Protein AF-A0A0D2ULR4-F1 (afdb_monomer)

Secondary structure (DSSP, 8-state):
-------GGGG-----------------S-S------S-EEEEEEEEEEEEEETTEEEEEESSEEEEEEE--TT--HHHHHHHHHHHHH---B--TTT--SS-B-TTTTT-EEE----TTS-EEEEEEEEEEEEEEEETTS---

Nearest PDB structures (foldseek):
  3ko7-assembly3_F  TM=9.066E-01  e=1.237E-09  Plasmodium falciparum 3D7
  4nbj-assembly4_G  TM=8.993E-01  e=1.426E-08  Plasmodium falciparum 3D7
  2okv-assembly1_A  TM=8.746E-01  e=6.442E-09  Homo sapiens
  3knp-assembly3_E  TM=8.882E-01  e=3.157E-08  Plasmodium falciparum 3D7
  1j7g-assembly1_A-2  TM=9.100E-01  e=2.682E-07  Haemophilus influenzae Rd KW20

Radius of gyration: 17.15 Å; Cα contacts (8 Å, |Δi|>4): 223; chains: 1; bounding box: 30×42×52 Å

Mean predicted aligned error: 11.29 Å

Solvent-accessible surface area (backbone atoms only — not comparable to full-atom values): 9102 Å² total; per-residue (Å²): 137,83,81,79,80,75,57,86,66,77,76,59,88,65,86,78,92,71,96,69,87,80,83,71,81,92,71,83,93,79,71,76,87,73,74,82,81,38,31,30,36,44,39,32,35,22,51,27,37,36,36,28,45,94,92,37,79,79,47,75,36,53,43,28,38,42,47,50,74,48,82,38,97,82,56,50,72,67,39,53,52,51,50,52,54,48,61,54,64,40,38,79,33,59,29,87,92,75,68,42,66,59,61,27,23,41,66,81,67,74,39,36,73,50,72,81,82,65,82,96,55,75,70,50,77,49,74,41,72,49,85,82,46,78,48,81,48,49,55,77,58,73,82,129

pLDDT: mean 74.5, std 25.32, range [19.52, 96.62]

Sequence (144 aa):
MHSVSISPYFASIICTKNKQKFLLPSLNKHHRNLQIRAMRAVVQRVASASVEVDGRIVSEIGPGLLVLVGIHDSDTESDADYICRKVLNMRLFTNENTGKGWDQNVMQRNYGVLLDGVFGAMMKVSLVNDGPVTMQLDSSQPSK

Structure (mmCIF, N/CA/C/O backbone):
data_AF-A0A0D2ULR4-F1
#
_entry.id   AF-A0A0D2ULR4-F1
#
loop_
_atom_site.group_PDB
_atom_site.id
_atom_site.type_symbol
_atom_site.label_atom_id
_atom_site.label_alt_id
_atom_site.label_comp_id
_atom_site.label_asym_id
_atom_site.label_entity_id
_atom_site.label_seq_id
_atom_site.pdbx_PDB_ins_code
_atom_site.Cartn_x
_atom_site.Cartn_y
_atom_site.Cartn_z
_atom_site.occupancy
_atom_site.B_iso_or_equiv
_atom_site.auth_seq_id
_atom_site.auth_comp_id
_atom_site.auth_asym_id
_atom_site.auth_atom_id
_atom_site.pdbx_PDB_model_num
ATOM 1 N N . MET A 1 1 ? 9.453 -11.510 18.240 1.00 28.95 1 MET A N 1
ATOM 2 C CA . MET A 1 1 ? 10.106 -11.567 16.917 1.00 28.95 1 MET A CA 1
ATOM 3 C C . MET A 1 1 ? 9.011 -11.801 15.890 1.00 28.95 1 MET A C 1
ATOM 5 O O . MET A 1 1 ? 8.598 -12.936 15.727 1.00 28.95 1 MET A O 1
ATOM 9 N N . HIS A 1 2 ? 8.455 -10.744 15.296 1.00 25.25 2 HIS A N 1
ATOM 10 C CA . HIS A 1 2 ? 7.461 -10.889 14.229 1.00 25.25 2 HIS A CA 1
ATOM 11 C C . HIS A 1 2 ? 8.188 -10.661 12.910 1.00 25.25 2 HIS A C 1
ATOM 13 O O . HIS A 1 2 ? 8.558 -9.536 12.584 1.00 25.25 2 HIS A O 1
ATOM 19 N N . SER A 1 3 ? 8.489 -11.758 12.219 1.00 19.52 3 SER A N 1
ATOM 20 C CA . SER A 1 3 ? 9.033 -11.743 10.869 1.00 19.52 3 SER A CA 1
ATOM 21 C C . SER A 1 3 ? 7.966 -11.181 9.935 1.00 19.52 3 SER A C 1
ATOM 23 O O . SER A 1 3 ? 7.000 -11.870 9.611 1.00 19.52 3 SER A O 1
ATOM 25 N N . VAL A 1 4 ? 8.128 -9.930 9.510 1.00 25.00 4 VAL A N 1
ATOM 26 C CA . VAL A 1 4 ? 7.461 -9.440 8.305 1.00 25.00 4 VAL A CA 1
ATOM 27 C C . VAL A 1 4 ? 8.070 -10.243 7.159 1.00 25.00 4 VAL A C 1
ATOM 29 O O . VAL A 1 4 ? 9.234 -10.051 6.814 1.00 25.00 4 VAL A O 1
ATOM 32 N N . SER A 1 5 ? 7.326 -11.219 6.640 1.00 22.20 5 SER A N 1
ATOM 33 C CA . SER A 1 5 ? 7.709 -11.932 5.424 1.00 22.20 5 SER A CA 1
ATOM 34 C C . SER A 1 5 ? 7.541 -10.956 4.264 1.00 22.20 5 SER A C 1
ATOM 36 O O . SER A 1 5 ? 6.457 -10.802 3.707 1.00 22.20 5 SER A O 1
ATOM 38 N N . ILE A 1 6 ? 8.608 -10.216 3.966 1.00 27.16 6 ILE A N 1
ATOM 39 C CA . ILE A 1 6 ? 8.719 -9.451 2.730 1.00 27.16 6 ILE A CA 1
ATOM 40 C C . ILE A 1 6 ? 8.924 -10.500 1.641 1.00 27.16 6 ILE A C 1
ATOM 42 O O . ILE A 1 6 ? 9.979 -11.127 1.547 1.00 27.16 6 ILE A O 1
ATOM 46 N N . SER A 1 7 ? 7.856 -10.762 0.894 1.00 28.59 7 SER A N 1
ATOM 47 C CA . SER A 1 7 ? 7.862 -11.671 -0.246 1.00 28.59 7 SER A CA 1
ATOM 48 C C . SER A 1 7 ? 8.995 -11.285 -1.213 1.00 28.59 7 SER A C 1
ATOM 50 O O . SER A 1 7 ? 9.135 -10.100 -1.515 1.00 28.59 7 SER A O 1
ATOM 52 N N . PRO A 1 8 ? 9.799 -12.229 -1.737 1.00 29.09 8 PRO A N 1
ATOM 53 C CA . PRO A 1 8 ? 10.931 -11.937 -2.628 1.00 29.09 8 PRO A CA 1
ATOM 54 C C . PRO A 1 8 ? 10.544 -11.247 -3.954 1.00 29.09 8 PRO A C 1
ATOM 56 O O . PRO A 1 8 ? 11.425 -10.825 -4.698 1.00 29.09 8 PRO A O 1
ATOM 59 N N . TYR A 1 9 ? 9.249 -11.061 -4.228 1.00 34.12 9 TYR A N 1
ATOM 60 C CA . TYR A 1 9 ? 8.740 -10.241 -5.333 1.00 34.12 9 TYR A CA 1
ATOM 61 C C . TYR A 1 9 ? 8.828 -8.721 -5.082 1.00 34.12 9 TYR A C 1
ATOM 63 O O . TYR A 1 9 ? 8.693 -7.939 -6.022 1.00 34.12 9 TYR A O 1
ATOM 71 N N . PHE A 1 10 ? 9.133 -8.282 -3.852 1.00 34.00 10 PHE A N 1
ATOM 72 C CA . PHE A 1 10 ? 9.273 -6.860 -3.486 1.00 34.00 10 PHE A CA 1
ATOM 73 C C . PHE A 1 10 ? 10.389 -6.131 -4.261 1.00 34.00 10 PHE A C 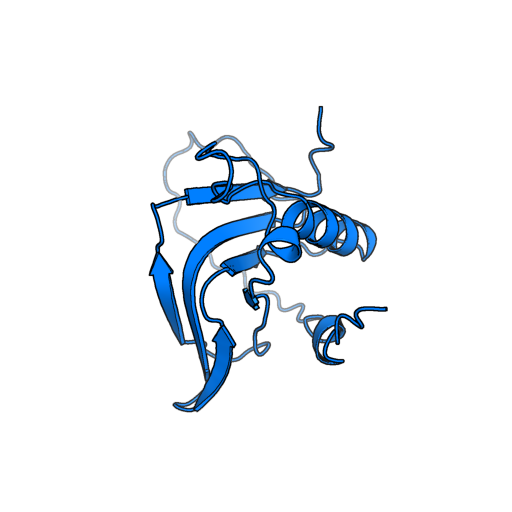1
ATOM 75 O O . PHE A 1 10 ? 10.351 -4.913 -4.401 1.00 34.00 10 PHE A O 1
ATOM 82 N N . ALA A 1 11 ? 11.365 -6.872 -4.798 1.00 25.59 11 ALA A N 1
ATOM 83 C CA . ALA A 1 11 ? 12.483 -6.340 -5.582 1.00 25.59 11 ALA A CA 1
ATOM 84 C C . ALA A 1 11 ? 12.266 -6.417 -7.109 1.00 25.59 11 ALA A C 1
ATOM 86 O O . ALA A 1 11 ? 13.146 -6.036 -7.878 1.00 25.59 11 ALA A O 1
ATOM 87 N N . SER A 1 12 ? 11.120 -6.927 -7.576 1.00 26.58 12 SER A N 1
ATOM 88 C CA . SER A 1 12 ? 10.886 -7.212 -9.002 1.00 26.58 12 SER A CA 1
ATOM 89 C C . SER A 1 12 ? 10.063 -6.153 -9.738 1.00 26.58 12 SER A C 1
ATOM 91 O O . SER A 1 12 ? 9.877 -6.269 -10.948 1.00 26.58 12 SER A O 1
ATOM 93 N N . ILE A 1 13 ? 9.616 -5.085 -9.070 1.00 32.31 13 ILE A N 1
ATOM 94 C CA . ILE A 1 13 ? 9.010 -3.923 -9.742 1.00 32.31 13 ILE A CA 1
ATOM 95 C C . ILE A 1 13 ? 10.147 -3.012 -10.241 1.00 32.31 13 ILE A C 1
ATOM 97 O O . ILE A 1 13 ? 10.301 -1.864 -9.836 1.00 32.31 13 ILE A O 1
ATOM 101 N N . ILE A 1 14 ? 11.004 -3.568 -11.100 1.00 32.84 14 ILE A N 1
ATOM 102 C CA . ILE A 1 14 ? 12.105 -2.872 -11.765 1.00 32.84 14 ILE A CA 1
ATOM 103 C C . ILE A 1 14 ? 11.981 -3.110 -13.274 1.00 32.84 14 ILE A C 1
ATOM 105 O O . ILE A 1 14 ? 12.055 -4.239 -13.748 1.00 32.84 14 ILE A O 1
ATOM 109 N N . CYS A 1 15 ? 11.910 -1.992 -14.006 1.00 25.53 15 CYS A N 1
ATOM 110 C CA . CYS A 1 15 ? 12.191 -1.830 -15.438 1.00 25.53 15 CYS A CA 1
ATOM 111 C C . CYS A 1 15 ? 11.096 -2.223 -16.451 1.00 25.53 15 CYS A C 1
ATOM 113 O O . CYS A 1 15 ? 10.929 -3.385 -16.784 1.00 25.53 15 CYS A O 1
ATOM 115 N N . THR A 1 16 ? 10.568 -1.211 -17.156 1.00 30.06 16 THR A N 1
ATOM 116 C CA . THR A 1 16 ? 10.991 -1.002 -18.555 1.00 30.06 16 THR A CA 1
ATOM 117 C C . THR A 1 16 ? 11.114 0.480 -18.877 1.00 30.06 16 THR A C 1
ATOM 119 O O . THR A 1 16 ? 10.135 1.224 -18.872 1.00 30.06 16 THR A O 1
ATOM 122 N N . LYS A 1 17 ? 12.318 0.870 -19.305 1.00 35.12 17 LYS A N 1
ATOM 123 C CA . LYS A 1 17 ? 12.481 1.853 -20.376 1.00 35.12 17 LYS A CA 1
ATOM 124 C C . LYS A 1 17 ? 11.634 1.396 -21.568 1.00 35.12 17 LYS A C 1
ATOM 126 O O . LYS A 1 17 ? 11.957 0.373 -22.163 1.00 35.12 17 LYS A O 1
ATOM 131 N N . ASN A 1 18 ? 10.635 2.169 -21.985 1.00 29.25 18 ASN A N 1
ATOM 132 C CA . ASN A 1 18 ? 10.321 2.227 -23.408 1.00 29.25 18 ASN A CA 1
ATOM 133 C C . ASN A 1 18 ? 9.772 3.598 -23.810 1.00 29.25 18 ASN A C 1
ATOM 135 O O . ASN A 1 18 ? 8.794 4.104 -23.265 1.00 29.25 18 ASN A O 1
ATOM 139 N N . LYS A 1 19 ? 10.460 4.213 -24.771 1.00 33.66 19 LYS A N 1
ATOM 140 C CA . LYS A 1 19 ? 10.121 5.497 -25.373 1.00 33.66 19 LYS A CA 1
ATOM 141 C C . LYS A 1 19 ? 8.836 5.343 -26.191 1.00 33.66 19 LYS A C 1
ATOM 143 O O . LYS A 1 19 ? 8.907 4.971 -27.355 1.00 33.66 19 LYS A O 1
ATOM 148 N N . GLN A 1 20 ? 7.688 5.72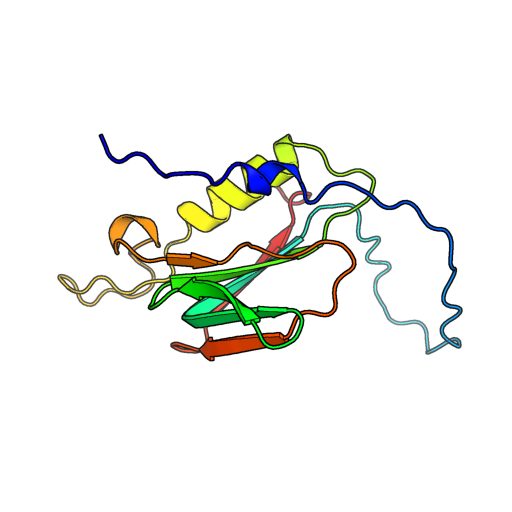6 -25.649 1.00 28.11 20 GLN A N 1
ATOM 149 C CA . GLN A 1 20 ? 6.579 6.201 -26.476 1.00 28.11 20 GLN A CA 1
ATOM 150 C C . GLN A 1 20 ? 6.043 7.499 -25.882 1.00 28.11 20 GLN A C 1
ATOM 152 O O . GLN A 1 20 ? 5.341 7.522 -24.878 1.00 28.11 20 GLN A O 1
ATOM 157 N N . LYS A 1 21 ? 6.423 8.611 -26.522 1.00 30.50 21 LYS A N 1
ATOM 158 C CA . LYS A 1 21 ? 5.745 9.898 -26.376 1.00 30.50 21 LYS A CA 1
ATOM 159 C C . LYS A 1 21 ? 4.283 9.690 -26.768 1.00 30.50 21 LYS A C 1
ATOM 161 O O . LYS A 1 21 ? 3.966 9.697 -27.954 1.00 30.50 21 LYS A O 1
ATOM 166 N N . PHE A 1 22 ? 3.401 9.538 -25.789 1.00 27.05 22 PHE A N 1
ATOM 167 C CA . PHE A 1 22 ? 1.984 9.788 -26.004 1.00 27.05 22 PHE A CA 1
ATOM 168 C C . PHE A 1 22 ? 1.824 11.306 -26.161 1.00 27.05 22 PHE A C 1
ATOM 170 O O . PHE A 1 22 ? 1.893 12.067 -25.197 1.00 27.05 22 PHE A O 1
ATOM 177 N N . LEU A 1 23 ? 1.725 11.759 -27.411 1.00 28.39 23 LEU A N 1
ATOM 178 C CA . LEU A 1 23 ? 1.352 13.128 -27.755 1.00 28.39 23 LEU A CA 1
ATOM 179 C C . LEU A 1 23 ? -0.113 13.327 -27.351 1.00 28.39 23 LEU A C 1
ATOM 181 O O . LEU A 1 23 ? -1.025 13.023 -28.114 1.00 28.39 23 LEU A O 1
ATOM 185 N N . LEU A 1 24 ? -0.335 13.817 -26.133 1.00 33.19 24 LEU A N 1
ATOM 186 C CA . LEU A 1 24 ? -1.629 14.367 -25.745 1.00 33.19 24 LEU A CA 1
ATOM 187 C C . LEU A 1 24 ? -1.820 15.725 -26.451 1.00 33.19 24 LEU A C 1
ATOM 189 O O . LEU A 1 24 ? -0.898 16.550 -26.423 1.00 33.19 24 LEU A O 1
ATOM 193 N N . PRO A 1 25 ? -2.981 15.983 -27.086 1.00 32.47 25 PRO A N 1
ATOM 194 C CA . PRO A 1 25 ? -3.257 17.263 -27.721 1.00 32.47 25 PRO A CA 1
ATOM 195 C C . PRO A 1 25 ? -3.302 18.384 -26.678 1.00 32.47 25 PRO A C 1
ATOM 197 O O . PRO A 1 25 ? -3.872 18.237 -25.599 1.00 32.47 25 PRO A O 1
ATOM 200 N N . SER A 1 26 ? -2.679 19.507 -27.031 1.00 40.62 26 SER A N 1
ATOM 201 C CA . SER A 1 26 ? -2.525 20.721 -26.225 1.00 40.62 26 SER A CA 1
ATOM 202 C C . SER A 1 26 ? -3.839 21.192 -25.584 1.00 40.62 26 SER A C 1
ATOM 204 O O . SER A 1 26 ? -4.653 21.840 -26.242 1.00 40.62 26 SER A O 1
ATOM 206 N N . LEU A 1 27 ? -3.991 20.956 -24.278 1.00 39.78 27 LEU A N 1
ATOM 207 C CA . LEU A 1 27 ? -4.987 21.607 -23.425 1.00 39.78 27 LEU A CA 1
ATOM 208 C C . LEU A 1 27 ? -4.338 22.695 -22.558 1.00 39.78 27 LEU A C 1
ATOM 210 O O . LEU A 1 27 ? -3.198 22.584 -22.109 1.00 39.78 27 LEU A O 1
ATOM 214 N N . ASN A 1 28 ? -5.091 23.782 -22.404 1.00 34.84 28 ASN A N 1
ATOM 215 C CA . ASN A 1 28 ? -4.671 25.117 -21.993 1.00 34.84 28 ASN A CA 1
ATOM 216 C C . ASN A 1 28 ? -3.782 25.207 -20.739 1.00 34.84 28 ASN A C 1
ATOM 218 O O . ASN A 1 28 ? -4.024 24.615 -19.688 1.00 34.84 28 ASN A O 1
ATOM 222 N N . LYS A 1 29 ? -2.763 26.062 -20.875 1.00 47.38 29 LYS A N 1
ATOM 223 C CA . LYS A 1 29 ? -1.765 26.450 -19.876 1.00 47.38 29 LYS A CA 1
ATOM 224 C C . LYS A 1 29 ? -2.410 27.146 -18.675 1.00 47.38 29 LYS A C 1
ATOM 226 O O . LYS A 1 29 ? -2.578 28.352 -18.733 1.00 47.38 29 LYS A O 1
ATOM 231 N N . HIS A 1 30 ? -2.658 26.427 -17.581 1.00 39.38 30 HIS A N 1
ATOM 232 C CA . HIS A 1 30 ? -2.596 26.931 -16.190 1.00 39.38 30 HIS A CA 1
ATOM 233 C C . HIS A 1 30 ? -2.222 25.813 -15.192 1.00 39.38 30 HIS A C 1
ATOM 235 O O . HIS A 1 30 ? -2.496 25.886 -13.996 1.00 39.38 30 HIS A O 1
ATOM 241 N N . HIS A 1 31 ? -1.534 24.770 -15.659 1.00 45.06 31 HIS A N 1
ATOM 242 C CA . HIS A 1 31 ? -0.931 23.792 -14.765 1.00 45.06 31 HIS A CA 1
ATOM 243 C C . HIS A 1 31 ? 0.424 24.318 -14.302 1.00 45.06 31 HIS A C 1
ATOM 245 O O . HIS A 1 31 ? 1.315 24.569 -15.117 1.00 45.06 31 HIS A O 1
ATOM 251 N N . ARG A 1 32 ? 0.592 24.463 -12.981 1.00 40.50 32 ARG A N 1
ATOM 252 C CA . ARG A 1 32 ? 1.926 24.479 -12.370 1.00 40.50 32 ARG A CA 1
ATOM 253 C C . ARG A 1 32 ? 2.727 23.363 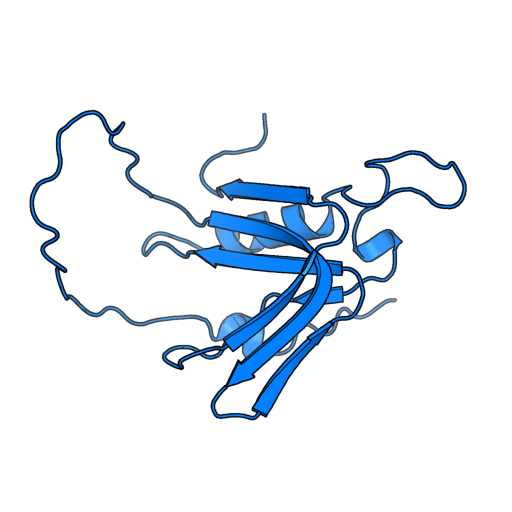-13.032 1.00 40.50 32 ARG A C 1
ATOM 255 O O . ARG A 1 32 ? 2.239 22.238 -13.116 1.00 40.50 32 ARG A O 1
ATOM 262 N N . ASN A 1 33 ? 3.915 23.692 -13.521 1.00 40.28 33 ASN A N 1
ATOM 263 C CA . ASN A 1 33 ? 4.853 22.750 -14.115 1.00 40.28 33 ASN A CA 1
ATOM 264 C C . ASN A 1 33 ? 5.350 21.817 -12.990 1.00 40.28 33 ASN A C 1
ATOM 266 O O . ASN A 1 33 ? 6.454 21.976 -12.478 1.00 40.28 33 ASN A O 1
ATOM 270 N N . LEU A 1 34 ? 4.486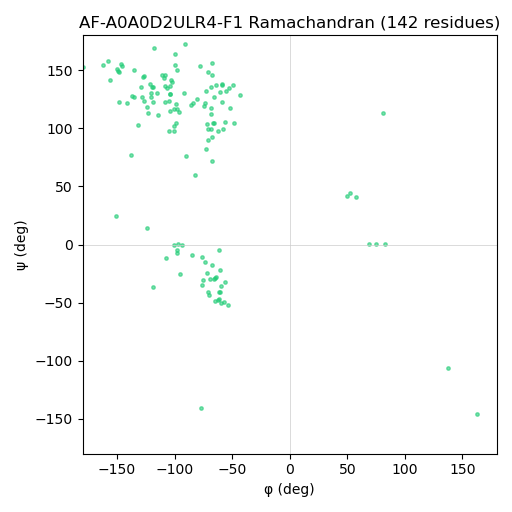 20.912 -12.510 1.00 50.41 34 LEU A N 1
ATOM 271 C CA . LEU A 1 34 ? 4.850 19.834 -11.602 1.00 50.41 34 LEU A CA 1
ATOM 272 C C . LEU A 1 34 ? 5.632 18.839 -12.449 1.00 50.41 34 LEU A C 1
ATOM 274 O O . LEU A 1 34 ? 5.090 17.862 -12.958 1.00 50.41 34 LEU A O 1
ATOM 278 N N . GLN A 1 35 ? 6.915 19.122 -12.628 1.00 55.31 35 GLN A N 1
ATOM 279 C CA . GLN A 1 35 ? 7.874 18.093 -12.981 1.00 55.31 35 GLN A CA 1
ATOM 280 C C . GLN A 1 35 ? 7.761 17.028 -11.882 1.00 55.31 35 GLN A C 1
ATOM 282 O O . GLN A 1 35 ? 8.147 17.275 -10.739 1.00 55.31 35 GLN A O 1
ATOM 287 N N . ILE A 1 36 ? 7.129 15.893 -12.187 1.00 57.59 36 ILE A N 1
ATOM 288 C CA . ILE A 1 36 ? 7.146 14.727 -11.303 1.00 57.59 36 ILE A CA 1
ATOM 289 C C . ILE A 1 36 ? 8.590 14.241 -11.339 1.00 57.59 36 ILE A C 1
ATOM 291 O O . ILE A 1 36 ? 9.060 13.872 -12.404 1.00 57.59 36 ILE A O 1
ATOM 295 N N . ARG A 1 37 ? 9.310 14.360 -10.224 1.00 70.88 37 ARG A N 1
ATOM 296 C CA . ARG A 1 37 ? 10.744 14.028 -10.127 1.00 70.88 37 ARG A CA 1
ATOM 297 C C . ARG A 1 37 ? 11.041 13.007 -9.029 1.00 70.88 37 ARG A C 1
ATOM 299 O O . ARG A 1 37 ? 12.181 12.917 -8.593 1.00 70.88 37 ARG A O 1
ATOM 306 N N . ALA A 1 38 ? 10.016 12.335 -8.518 1.00 79.56 38 ALA A N 1
ATOM 307 C CA . ALA A 1 38 ? 10.147 11.475 -7.355 1.00 79.56 38 ALA A CA 1
ATOM 308 C C . ALA A 1 38 ? 9.045 10.430 -7.270 1.00 79.56 38 ALA A C 1
ATOM 310 O O . ALA A 1 38 ? 7.940 10.632 -7.798 1.00 79.56 38 ALA A O 1
ATOM 311 N N . MET A 1 39 ? 9.363 9.371 -6.529 1.00 89.00 39 MET A N 1
ATOM 312 C CA . MET A 1 39 ? 8.454 8.320 -6.122 1.00 89.00 39 MET A CA 1
ATOM 313 C C . MET A 1 39 ? 7.259 8.916 -5.398 1.00 89.00 39 MET A C 1
ATOM 315 O O . MET A 1 39 ? 7.383 9.729 -4.475 1.00 89.00 39 MET A O 1
ATOM 319 N N . ARG A 1 40 ? 6.070 8.478 -5.793 1.00 90.00 40 ARG A N 1
ATOM 320 C CA . ARG A 1 40 ? 4.819 8.883 -5.162 1.00 90.00 40 ARG A CA 1
ATOM 321 C C . ARG A 1 40 ? 4.031 7.673 -4.747 1.00 90.00 40 ARG A C 1
ATOM 323 O O . ARG A 1 40 ? 3.997 6.680 -5.460 1.00 90.00 40 ARG A O 1
ATOM 330 N N . ALA A 1 41 ? 3.339 7.792 -3.626 1.00 90.81 41 ALA A N 1
ATOM 331 C CA . ALA A 1 41 ? 2.398 6.776 -3.196 1.00 90.81 41 ALA A CA 1
ATOM 332 C C . ALA A 1 41 ? 1.049 7.404 -2.863 1.00 90.81 41 ALA A C 1
ATOM 334 O O . ALA A 1 41 ? 0.985 8.426 -2.179 1.00 90.81 41 ALA A O 1
ATOM 335 N N . VAL A 1 42 ? -0.028 6.781 -3.329 1.00 91.31 42 VAL A N 1
ATOM 336 C CA . VAL A 1 42 ? -1.385 7.038 -2.849 1.00 91.31 42 VAL A CA 1
ATOM 337 C C . VAL A 1 42 ? -1.731 5.919 -1.883 1.00 91.31 42 VAL A C 1
ATOM 339 O O . VAL A 1 42 ? -1.763 4.751 -2.262 1.00 91.31 42 VAL A O 1
ATOM 342 N N . VAL A 1 43 ? -1.954 6.280 -0.626 1.00 93.88 43 VAL A N 1
ATOM 343 C CA . VAL A 1 43 ? -2.249 5.344 0.457 1.00 93.88 43 VAL A CA 1
ATOM 344 C C . VAL A 1 43 ? -3.709 5.488 0.835 1.00 93.88 43 VAL A C 1
ATOM 346 O O . VAL A 1 43 ? -4.148 6.579 1.204 1.00 93.88 43 VAL A O 1
ATOM 349 N N . GLN A 1 44 ? -4.456 4.395 0.752 1.00 92.12 44 GLN A N 1
ATOM 350 C CA . GLN A 1 44 ? -5.883 4.356 1.042 1.00 92.12 44 GLN A CA 1
ATOM 351 C C . GLN A 1 44 ? -6.158 3.389 2.181 1.00 92.12 44 GLN A C 1
ATOM 353 O O . GLN A 1 44 ? -5.637 2.274 2.202 1.00 92.12 44 GLN A O 1
ATOM 358 N N . ARG A 1 45 ? -6.998 3.813 3.125 1.00 95.25 45 ARG A N 1
ATOM 359 C CA . ARG A 1 45 ? -7.491 2.922 4.173 1.00 95.25 45 ARG A CA 1
ATOM 360 C C . ARG A 1 45 ? -8.638 2.079 3.628 1.00 95.25 45 ARG A C 1
ATOM 362 O O . ARG A 1 45 ? -9.629 2.621 3.135 1.00 95.25 45 ARG A O 1
ATOM 369 N N . VAL A 1 46 ? -8.503 0.765 3.742 1.00 95.38 46 VAL A N 1
ATOM 370 C CA . VAL A 1 46 ? -9.445 -0.194 3.167 1.00 95.38 46 VAL A CA 1
ATOM 371 C C . VAL A 1 46 ? -9.928 -1.185 4.220 1.00 95.38 46 VAL A C 1
ATOM 373 O O . VAL A 1 46 ? -9.170 -1.595 5.100 1.00 95.38 46 VAL A O 1
ATOM 376 N N . ALA A 1 47 ? -11.195 -1.578 4.116 1.00 95.12 47 ALA A N 1
ATOM 377 C CA . ALA A 1 47 ? -11.747 -2.729 4.824 1.00 95.12 47 ALA A CA 1
ATOM 378 C C . ALA A 1 47 ? -11.287 -4.048 4.181 1.00 95.12 47 ALA A C 1
ATOM 380 O O . ALA A 1 47 ? -11.141 -5.054 4.870 1.00 95.12 47 ALA A O 1
ATOM 381 N N . SER A 1 48 ? -11.050 -4.031 2.868 1.00 96.62 48 SER A N 1
ATOM 382 C CA . SER A 1 48 ? -10.427 -5.112 2.107 1.00 96.62 48 SER A CA 1
ATOM 383 C C . SER A 1 48 ? -9.922 -4.596 0.762 1.00 96.62 48 SER A C 1
ATOM 385 O O . SER A 1 48 ? -10.439 -3.605 0.230 1.00 96.62 48 SER A O 1
ATOM 387 N N . ALA A 1 49 ? -8.918 -5.267 0.202 1.00 94.75 49 ALA A N 1
ATOM 388 C CA . ALA A 1 49 ? -8.467 -5.038 -1.165 1.00 94.75 49 ALA A CA 1
ATOM 389 C C . ALA A 1 49 ? -7.900 -6.319 -1.782 1.00 94.75 49 ALA A C 1
ATOM 391 O O . ALA A 1 49 ? -7.354 -7.163 -1.076 1.00 94.75 49 ALA A O 1
ATOM 392 N N . SER A 1 50 ? -7.998 -6.446 -3.100 1.00 93.62 50 SER A N 1
ATOM 393 C CA . SER A 1 50 ? -7.403 -7.540 -3.860 1.00 93.62 50 SER A CA 1
ATOM 394 C C . SER A 1 50 ? -6.941 -7.086 -5.239 1.00 93.62 50 SER A C 1
ATOM 396 O O . SER A 1 50 ? -7.443 -6.108 -5.802 1.00 93.62 50 SER A O 1
ATOM 398 N N . VAL A 1 51 ? -5.969 -7.816 -5.778 1.00 90.75 51 VAL A N 1
ATOM 399 C CA . VAL A 1 51 ? -5.433 -7.638 -7.126 1.00 90.75 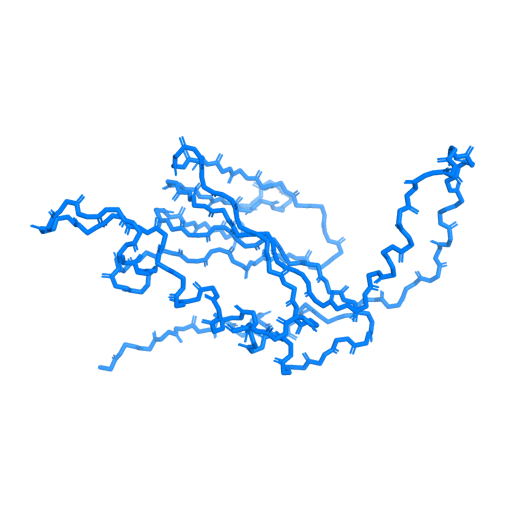51 VAL A CA 1
ATOM 400 C C . VAL A 1 51 ? -5.638 -8.928 -7.899 1.00 90.75 51 VAL A C 1
ATOM 402 O O . VAL A 1 51 ? -5.289 -10.012 -7.434 1.00 90.75 51 VAL A O 1
ATOM 405 N N . GLU A 1 52 ? -6.199 -8.794 -9.091 1.00 89.94 52 GLU A N 1
ATOM 406 C CA . GLU A 1 52 ? -6.484 -9.885 -10.012 1.00 89.94 52 GLU A CA 1
ATOM 407 C C . GLU A 1 52 ? -5.714 -9.674 -11.323 1.00 89.94 52 GLU A C 1
ATOM 409 O O . GLU A 1 52 ? -5.695 -8.566 -11.867 1.00 89.94 52 GLU A O 1
ATOM 414 N N . VAL A 1 53 ? -5.099 -10.744 -11.830 1.00 90.25 53 VAL A N 1
ATOM 415 C CA . VAL A 1 53 ? -4.434 -10.809 -13.139 1.00 90.25 53 VAL A CA 1
ATOM 416 C C . VAL A 1 53 ? -4.987 -12.019 -13.880 1.00 90.25 53 VAL A C 1
ATOM 418 O O . VAL A 1 53 ? -5.015 -13.120 -13.330 1.00 90.25 53 VAL A O 1
ATOM 421 N N . ASP A 1 54 ? -5.467 -11.818 -15.107 1.00 92.56 54 ASP A N 1
ATOM 422 C CA . ASP A 1 54 ? -6.026 -12.878 -15.960 1.00 92.56 54 ASP A CA 1
ATOM 423 C C . ASP A 1 54 ? -7.077 -13.767 -15.256 1.00 92.56 54 ASP A C 1
ATOM 425 O O . ASP A 1 54 ? -7.080 -14.993 -15.387 1.00 92.56 54 ASP A O 1
ATOM 429 N N . GLY A 1 55 ? -7.969 -13.158 -14.464 1.00 91.56 55 GLY A N 1
ATOM 430 C CA . GLY A 1 55 ? -9.025 -13.882 -13.745 1.00 91.56 55 GLY A CA 1
ATOM 431 C C . GLY A 1 55 ? -8.593 -14.521 -12.422 1.00 91.56 55 GLY A C 1
ATOM 432 O O . GLY A 1 55 ? -9.408 -15.175 -11.772 1.00 91.56 55 GLY A O 1
ATOM 433 N N . ARG A 1 56 ? -7.323 -14.383 -12.017 1.00 92.75 56 ARG A N 1
ATOM 434 C CA . ARG A 1 56 ? -6.772 -15.003 -10.803 1.00 92.75 56 ARG A CA 1
ATOM 435 C C . ARG A 1 56 ? -6.359 -13.946 -9.794 1.00 92.75 56 ARG A C 1
ATOM 437 O O . ARG A 1 56 ? -5.618 -13.025 -10.129 1.00 92.75 56 ARG A O 1
ATOM 444 N N . ILE A 1 57 ? -6.798 -14.109 -8.548 1.00 92.06 57 ILE A N 1
ATOM 445 C CA . ILE A 1 57 ? -6.346 -13.266 -7.439 1.00 92.06 57 ILE A CA 1
ATOM 446 C C . ILE A 1 57 ? -4.874 -13.583 -7.173 1.00 92.06 57 ILE A C 1
ATOM 448 O O . ILE A 1 57 ? -4.529 -14.717 -6.844 1.00 92.06 57 ILE A O 1
ATOM 452 N N . VAL A 1 58 ? -4.017 -12.579 -7.348 1.00 91.06 58 VAL A N 1
ATOM 453 C CA . VAL A 1 58 ? -2.573 -12.675 -7.089 1.00 91.06 58 VAL A CA 1
ATOM 454 C C . VAL A 1 58 ? -2.212 -12.180 -5.691 1.00 91.06 58 VAL A C 1
ATOM 456 O O . VAL A 1 58 ? -1.209 -12.612 -5.135 1.00 91.06 58 VAL A O 1
ATOM 459 N N . SER A 1 59 ? -3.034 -11.298 -5.115 1.00 91.00 59 SER A N 1
ATOM 460 C CA . SER A 1 59 ? -2.810 -10.708 -3.796 1.00 91.00 59 SER A CA 1
ATOM 461 C C . SER A 1 59 ? -4.133 -10.246 -3.191 1.00 91.00 59 SER A C 1
ATOM 463 O O . SER A 1 59 ? -4.992 -9.723 -3.905 1.00 91.00 59 SER A O 1
ATOM 465 N N . GLU A 1 60 ? -4.306 -10.420 -1.883 1.00 94.69 60 GLU A N 1
ATOM 466 C CA . GLU A 1 60 ? -5.482 -9.954 -1.149 1.00 94.69 60 GLU A CA 1
ATOM 467 C C . GLU A 1 60 ? -5.148 -9.597 0.301 1.00 94.69 60 GLU A C 1
ATOM 469 O O . GLU A 1 60 ? -4.262 -10.181 0.925 1.00 94.69 60 GLU A O 1
ATOM 474 N N . ILE A 1 61 ? -5.881 -8.624 0.837 1.00 95.94 61 ILE A N 1
ATOM 475 C CA . ILE A 1 61 ? -5.848 -8.235 2.244 1.00 95.94 61 ILE A CA 1
ATOM 476 C C . ILE A 1 61 ? -7.268 -8.033 2.776 1.00 95.94 61 ILE A C 1
ATOM 478 O O . ILE A 1 61 ? -8.177 -7.600 2.061 1.00 95.94 61 ILE A O 1
ATOM 482 N N . GLY A 1 62 ? -7.432 -8.291 4.073 1.00 96.38 62 GLY A N 1
ATOM 483 C CA . GLY A 1 62 ? -8.555 -7.783 4.858 1.00 96.38 62 GLY A CA 1
ATOM 484 C C . GLY A 1 62 ? -8.355 -6.302 5.225 1.00 96.38 62 GLY A C 1
ATOM 485 O O . GLY A 1 62 ? -7.836 -5.531 4.411 1.00 96.38 62 GLY A O 1
ATOM 486 N N . PRO A 1 63 ? -8.717 -5.885 6.451 1.00 96.25 63 PRO A N 1
ATOM 487 C CA . PRO A 1 63 ? -8.541 -4.503 6.882 1.00 96.25 63 PRO A CA 1
ATOM 488 C C . PRO A 1 63 ? -7.078 -4.067 6.816 1.00 96.25 63 PRO A C 1
ATOM 490 O O . PRO A 1 63 ? -6.179 -4.811 7.226 1.00 96.25 63 PRO A O 1
ATOM 493 N N . GLY A 1 64 ? -6.834 -2.855 6.318 1.00 96.25 64 GLY A N 1
ATOM 494 C CA . GLY A 1 64 ? -5.473 -2.371 6.158 1.00 96.25 64 GLY A CA 1
ATOM 495 C C . GLY A 1 64 ? -5.296 -1.183 5.230 1.00 96.25 64 GLY A C 1
ATOM 496 O O . GLY A 1 64 ? -6.125 -0.270 5.185 1.00 96.25 64 GLY A O 1
ATOM 497 N N . LEU A 1 65 ? -4.154 -1.174 4.544 1.00 95.75 65 LEU A N 1
ATOM 498 C CA . LEU A 1 65 ? -3.749 -0.117 3.624 1.00 95.75 65 LEU A CA 1
ATOM 499 C C . LEU A 1 65 ? -3.544 -0.676 2.218 1.00 95.75 65 LEU A C 1
ATOM 501 O O . LEU A 1 65 ? -2.750 -1.594 2.029 1.00 95.75 65 LEU A O 1
ATOM 505 N N . LEU A 1 66 ? -4.202 -0.068 1.235 1.00 94.25 66 LEU A N 1
ATOM 506 C CA . LEU A 1 66 ? -3.848 -0.212 -0.174 1.00 94.25 66 LEU A CA 1
ATOM 507 C C . LEU A 1 66 ? -2.869 0.903 -0.544 1.00 94.25 66 LEU A C 1
ATOM 509 O O . LEU A 1 66 ? -3.135 2.076 -0.265 1.00 94.25 66 LEU A O 1
ATOM 513 N N . VAL A 1 67 ? -1.751 0.548 -1.176 1.00 93.38 67 VAL A N 1
ATOM 514 C CA . VAL A 1 67 ? -0.719 1.506 -1.577 1.00 93.38 67 VAL A CA 1
ATOM 515 C C . VAL A 1 67 ? -0.477 1.420 -3.077 1.00 93.38 67 VAL A C 1
ATOM 517 O O . VAL A 1 67 ? 0.057 0.436 -3.579 1.00 93.38 67 VAL A O 1
ATOM 520 N N . LEU A 1 68 ? -0.837 2.485 -3.791 1.00 90.12 68 LEU A N 1
ATOM 521 C CA . LEU A 1 68 ? -0.552 2.639 -5.215 1.00 90.12 68 LEU A CA 1
ATOM 522 C C . LEU A 1 68 ? 0.724 3.458 -5.374 1.00 90.12 68 LEU A C 1
ATOM 524 O O . LEU A 1 68 ? 0.739 4.637 -5.017 1.00 90.12 68 LEU A O 1
ATOM 528 N N . VAL A 1 69 ? 1.783 2.848 -5.901 1.00 89.06 69 VAL A N 1
ATOM 529 C CA . VAL A 1 69 ? 3.091 3.496 -6.060 1.00 89.06 69 VAL A CA 1
ATOM 530 C C . VAL A 1 69 ? 3.325 3.874 -7.520 1.00 89.06 69 VAL A C 1
ATOM 532 O O . VAL A 1 69 ? 3.185 3.050 -8.420 1.00 89.06 69 VAL A O 1
ATOM 535 N N . GLY A 1 70 ? 3.699 5.129 -7.750 1.00 87.06 70 GLY A N 1
ATOM 536 C CA . GLY A 1 70 ? 4.273 5.609 -8.999 1.00 87.06 70 GLY A CA 1
ATOM 537 C C . GLY A 1 70 ? 5.772 5.818 -8.821 1.00 87.06 70 GLY A C 1
ATOM 538 O O . GLY A 1 70 ? 6.179 6.568 -7.937 1.00 87.06 70 GLY A O 1
ATOM 539 N N . ILE A 1 71 ? 6.568 5.164 -9.663 1.00 85.25 71 ILE A N 1
ATOM 540 C CA . ILE A 1 71 ? 8.034 5.230 -9.652 1.00 85.25 71 ILE A CA 1
ATOM 541 C C . ILE A 1 71 ? 8.493 6.128 -10.808 1.00 85.25 71 ILE A C 1
ATOM 543 O O . ILE A 1 71 ? 7.968 6.045 -11.922 1.00 85.25 71 ILE A O 1
ATOM 547 N N . HIS A 1 72 ? 9.460 6.990 -10.538 1.00 85.69 72 HIS A N 1
ATOM 548 C CA . HIS A 1 72 ? 10.1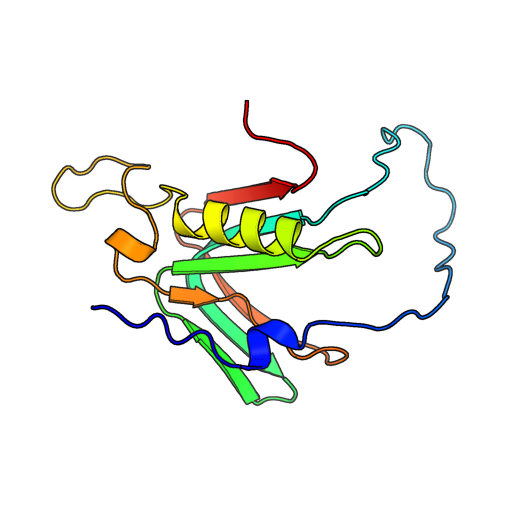58 7.847 -11.482 1.00 85.69 72 HIS A CA 1
ATOM 549 C C . HIS A 1 72 ? 11.521 7.239 -11.859 1.00 85.69 72 HIS A C 1
ATOM 551 O O . HIS A 1 72 ? 12.115 6.477 -11.102 1.00 85.69 72 HIS A O 1
ATOM 557 N N . ASP A 1 73 ? 12.045 7.566 -13.041 1.00 83.62 73 ASP A N 1
ATOM 558 C CA . ASP A 1 73 ? 13.285 6.964 -13.563 1.00 83.62 73 ASP A CA 1
ATOM 559 C C . ASP A 1 73 ? 14.551 7.336 -12.772 1.00 83.62 73 ASP A C 1
ATOM 561 O O . ASP A 1 73 ? 15.572 6.659 -12.881 1.00 83.62 73 ASP A O 1
ATOM 565 N N . SER A 1 74 ? 14.473 8.401 -11.977 1.00 84.19 74 SER A N 1
ATOM 566 C CA . SER A 1 74 ? 15.524 8.860 -11.071 1.00 84.19 74 SER A CA 1
ATOM 567 C C . SER A 1 74 ? 15.404 8.321 -9.646 1.00 84.19 74 SER A C 1
ATOM 569 O O . SER A 1 74 ? 16.219 8.708 -8.810 1.00 84.19 74 SER A O 1
ATOM 571 N N . ASP A 1 75 ? 14.382 7.515 -9.344 1.00 85.38 75 ASP A N 1
ATOM 572 C CA . ASP A 1 75 ? 14.168 7.007 -7.991 1.00 85.38 75 ASP A CA 1
ATOM 573 C C . ASP A 1 75 ? 15.228 5.974 -7.604 1.00 85.38 75 ASP A C 1
ATOM 575 O O . ASP A 1 75 ? 15.743 5.209 -8.423 1.00 85.38 75 ASP A O 1
ATOM 579 N N . THR A 1 76 ? 15.531 5.951 -6.314 1.00 88.31 76 THR A N 1
ATOM 580 C CA . THR A 1 76 ? 16.522 5.081 -5.691 1.00 88.31 76 THR A CA 1
ATOM 581 C C . THR A 1 76 ? 15.867 4.157 -4.667 1.00 88.31 76 THR A C 1
ATOM 583 O O . THR A 1 76 ? 14.730 4.364 -4.245 1.00 88.31 76 THR A O 1
ATOM 586 N N . GLU A 1 77 ? 16.607 3.157 -4.190 1.00 86.88 77 GLU A N 1
ATOM 587 C CA . GLU A 1 77 ? 16.158 2.310 -3.075 1.00 86.88 77 GLU A CA 1
ATOM 588 C C . GLU A 1 77 ? 15.818 3.137 -1.824 1.00 86.88 77 GLU A C 1
ATOM 590 O O . GLU A 1 77 ? 14.863 2.832 -1.115 1.00 86.88 77 GLU A O 1
ATOM 595 N N . SER A 1 78 ? 16.521 4.253 -1.602 1.00 86.19 78 SER A N 1
ATOM 596 C CA . SER A 1 78 ? 16.247 5.140 -0.467 1.00 86.19 78 SER A CA 1
ATOM 597 C C . SER A 1 78 ? 14.865 5.808 -0.538 1.00 86.19 78 SER A C 1
ATOM 599 O O . SER A 1 78 ? 14.249 6.064 0.501 1.00 86.19 78 SER A O 1
ATOM 601 N N . ASP A 1 79 ? 14.341 6.035 -1.748 1.00 87.31 79 ASP A N 1
ATOM 602 C CA . ASP A 1 79 ? 12.983 6.537 -1.962 1.00 87.31 79 ASP A CA 1
ATOM 603 C C . ASP A 1 79 ? 11.947 5.468 -1.594 1.00 87.31 79 ASP A C 1
ATOM 605 O O . ASP A 1 79 ? 10.974 5.757 -0.890 1.00 87.31 79 ASP A O 1
ATOM 609 N N . ALA A 1 80 ? 12.190 4.216 -1.998 1.00 88.00 80 ALA A N 1
ATOM 610 C CA . ALA A 1 80 ? 11.345 3.080 -1.639 1.00 88.00 80 ALA A CA 1
ATOM 611 C C . ALA A 1 80 ? 11.312 2.866 -0.118 1.00 88.00 80 ALA A C 1
ATOM 613 O O . ALA A 1 80 ? 10.231 2.764 0.471 1.00 88.00 80 ALA A O 1
ATOM 614 N N . ASP A 1 81 ? 12.477 2.887 0.535 1.00 86.19 81 ASP A N 1
ATOM 615 C CA . ASP A 1 81 ? 12.604 2.771 1.991 1.00 86.19 81 ASP A CA 1
ATOM 616 C C . ASP A 1 81 ? 11.874 3.903 2.719 1.00 86.19 81 ASP A C 1
ATOM 618 O O . ASP A 1 81 ? 11.193 3.684 3.730 1.00 86.19 81 ASP A O 1
ATOM 622 N N . TYR A 1 82 ? 11.979 5.129 2.197 1.00 88.88 82 TYR A N 1
ATOM 623 C CA . TYR A 1 82 ? 11.255 6.276 2.728 1.00 88.88 82 TYR A CA 1
ATOM 624 C C . TYR A 1 82 ? 9.741 6.054 2.677 1.00 88.88 82 TYR A C 1
ATOM 626 O O . TYR A 1 82 ? 9.067 6.217 3.703 1.00 88.88 82 TYR A O 1
ATOM 634 N N . ILE A 1 83 ? 9.209 5.656 1.517 1.00 89.25 83 ILE A N 1
ATOM 635 C CA . ILE A 1 83 ? 7.778 5.394 1.337 1.00 89.25 83 ILE A CA 1
ATOM 636 C C . ILE A 1 83 ? 7.325 4.252 2.250 1.00 89.25 83 ILE A C 1
ATOM 638 O O . ILE A 1 83 ? 6.358 4.432 2.993 1.00 89.25 83 ILE A O 1
ATOM 642 N N . CYS A 1 84 ? 8.047 3.130 2.283 1.00 90.12 84 CYS A N 1
ATOM 643 C CA . CYS A 1 84 ? 7.723 1.984 3.135 1.00 90.12 84 CYS A CA 1
ATOM 644 C C . CYS A 1 84 ? 7.657 2.389 4.610 1.00 90.12 84 CYS A C 1
ATOM 646 O O . CYS A 1 84 ? 6.661 2.146 5.297 1.00 90.12 84 CYS A O 1
ATOM 648 N N . ARG A 1 85 ? 8.681 3.098 5.097 1.00 90.50 85 ARG A N 1
ATOM 649 C CA . ARG A 1 85 ? 8.714 3.584 6.478 1.00 90.50 85 ARG A CA 1
ATOM 650 C C . ARG A 1 85 ? 7.565 4.543 6.771 1.00 90.50 85 ARG A C 1
ATOM 652 O O . ARG A 1 85 ? 6.993 4.471 7.860 1.00 90.50 85 ARG A O 1
ATOM 659 N N . LYS A 1 86 ? 7.218 5.444 5.846 1.00 92.69 86 LYS A N 1
ATOM 660 C CA . LYS A 1 86 ? 6.082 6.361 6.023 1.00 92.69 86 LYS A CA 1
ATOM 661 C C . LYS A 1 86 ? 4.763 5.594 6.082 1.00 92.69 86 LYS A C 1
ATOM 663 O O . LYS A 1 86 ? 4.018 5.804 7.033 1.00 92.69 86 LYS A O 1
ATOM 668 N N . VAL A 1 87 ? 4.515 4.671 5.154 1.00 93.56 87 VAL A N 1
ATOM 669 C CA . VAL A 1 87 ? 3.321 3.807 5.134 1.00 93.56 87 VAL A CA 1
ATOM 670 C C . VAL A 1 87 ? 3.149 3.064 6.456 1.00 93.56 87 VAL A C 1
ATOM 672 O O . VAL A 1 87 ? 2.100 3.177 7.087 1.00 93.56 87 VAL A O 1
ATOM 675 N N . LEU A 1 88 ? 4.193 2.372 6.919 1.00 92.94 88 LEU A N 1
ATOM 676 C CA . LEU A 1 88 ? 4.125 1.546 8.128 1.00 92.94 88 LEU A CA 1
ATOM 677 C C . LEU A 1 88 ? 3.887 2.359 9.407 1.00 92.94 88 LEU A C 1
ATOM 679 O O . LEU A 1 88 ? 3.278 1.860 10.352 1.00 92.94 88 LEU A O 1
ATOM 683 N N . ASN A 1 89 ? 4.348 3.612 9.447 1.00 94.31 89 ASN A N 1
ATOM 684 C CA . ASN A 1 89 ? 4.249 4.466 10.632 1.00 94.31 89 ASN A CA 1
ATOM 685 C C . ASN A 1 89 ? 3.061 5.438 10.613 1.00 94.31 89 ASN A C 1
ATOM 687 O O . ASN A 1 89 ? 2.809 6.096 11.626 1.00 94.31 89 ASN A O 1
ATOM 691 N N . MET A 1 90 ? 2.325 5.547 9.505 1.00 93.81 90 MET A N 1
ATOM 692 C CA . MET A 1 90 ? 1.164 6.432 9.424 1.00 93.81 90 MET A CA 1
ATOM 693 C C . MET A 1 90 ? 0.042 5.967 10.354 1.00 93.81 90 MET A C 1
ATOM 695 O O . MET A 1 90 ? -0.420 4.830 10.288 1.00 93.81 90 MET A O 1
ATOM 699 N N . ARG A 1 91 ? -0.430 6.883 11.202 1.00 95.19 91 ARG A N 1
ATOM 700 C CA . ARG A 1 91 ? -1.487 6.636 12.186 1.00 95.19 91 ARG A CA 1
ATOM 701 C C . ARG A 1 91 ? -2.861 6.930 11.588 1.00 95.19 91 ARG A C 1
ATOM 703 O O . ARG A 1 91 ? -3.430 7.987 11.834 1.00 95.19 91 ARG A O 1
ATOM 710 N N . LEU A 1 92 ? -3.362 6.028 10.745 1.00 94.44 92 LEU A N 1
ATOM 711 C CA . LEU A 1 92 ? -4.641 6.202 10.031 1.00 94.44 92 LEU A CA 1
ATOM 712 C C . LEU A 1 92 ? -5.820 5.487 10.706 1.00 94.44 92 LEU A C 1
ATOM 714 O O . LEU A 1 92 ? -6.962 5.616 10.259 1.00 94.44 92 LEU A O 1
ATOM 718 N N . PHE A 1 93 ? -5.563 4.725 11.770 1.00 94.62 93 PHE A N 1
ATO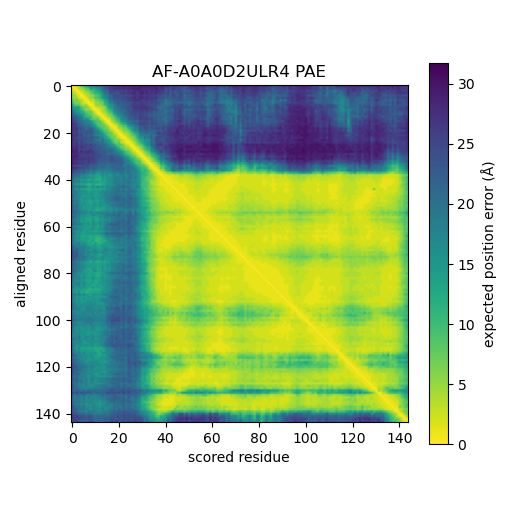M 719 C CA . PHE A 1 93 ? -6.567 3.903 12.434 1.00 94.62 93 PHE A CA 1
ATOM 720 C C . PHE A 1 93 ? -6.954 4.490 13.789 1.00 94.62 93 PHE A C 1
ATOM 722 O O . PHE A 1 93 ? -6.140 5.086 14.503 1.00 94.62 93 PHE A O 1
ATOM 729 N N . THR A 1 94 ? -8.225 4.319 14.135 1.00 93.00 94 THR A N 1
ATOM 730 C CA . THR A 1 94 ? -8.742 4.636 15.466 1.00 93.00 94 THR A CA 1
ATOM 731 C C . THR A 1 94 ? -8.148 3.666 16.481 1.00 93.00 94 THR A C 1
ATOM 733 O O . THR A 1 94 ? -7.907 2.505 16.171 1.00 93.00 94 THR A O 1
ATOM 736 N N . ASN A 1 95 ? -7.901 4.121 17.697 1.00 93.31 95 ASN A N 1
ATOM 737 C CA . ASN A 1 95 ? -7.547 3.250 18.805 1.00 93.31 95 ASN A CA 1
ATOM 738 C C . ASN A 1 95 ? -8.827 2.720 19.457 1.00 93.31 95 ASN A C 1
ATOM 740 O O . ASN A 1 95 ? -9.635 3.506 19.940 1.00 93.31 95 ASN A O 1
ATOM 744 N N . GLU A 1 96 ? -9.022 1.403 19.474 1.00 88.94 96 GLU A N 1
ATOM 745 C CA . GLU A 1 96 ? -10.250 0.794 20.015 1.00 88.94 96 GLU A CA 1
ATOM 746 C C . GLU A 1 96 ? -10.366 0.941 21.534 1.00 88.94 96 GLU A C 1
ATOM 748 O O . GLU A 1 96 ? -11.469 1.078 22.051 1.00 88.94 96 GLU A O 1
ATOM 753 N N . ASN A 1 97 ? -9.238 0.997 22.247 1.00 91.38 97 ASN A N 1
ATOM 754 C CA . ASN A 1 97 ? -9.235 1.123 23.704 1.00 91.38 97 ASN A CA 1
ATOM 755 C C . ASN A 1 97 ? -9.572 2.546 24.164 1.00 91.38 97 ASN A C 1
ATOM 757 O O . ASN A 1 97 ? -10.175 2.731 25.216 1.00 91.38 97 ASN A O 1
ATOM 761 N N . THR A 1 98 ? -9.147 3.561 23.406 1.00 92.62 98 THR A N 1
ATOM 762 C CA . THR A 1 98 ? -9.317 4.977 23.783 1.00 92.62 98 THR A CA 1
ATOM 763 C C . THR A 1 98 ? -10.382 5.701 22.962 1.00 92.62 98 THR A C 1
ATOM 765 O O . THR A 1 98 ? -10.727 6.835 23.281 1.00 92.62 98 THR A O 1
ATOM 768 N N . GLY A 1 99 ? -10.868 5.096 21.875 1.00 90.94 99 GLY A N 1
ATOM 769 C CA . GLY A 1 99 ? -11.762 5.719 20.894 1.00 90.94 99 GLY A CA 1
ATOM 770 C C . GLY A 1 99 ? -11.106 6.819 20.049 1.00 90.94 99 GLY A C 1
ATOM 771 O O . GLY A 1 99 ? -11.759 7.420 19.196 1.00 90.94 99 GLY A O 1
ATOM 772 N N . LYS A 1 100 ? -9.817 7.111 20.260 1.00 91.69 100 LYS A N 1
ATOM 773 C CA . LYS A 1 100 ? -9.130 8.225 19.606 1.00 91.69 100 LYS A CA 1
ATOM 774 C C . LYS A 1 100 ? -8.850 7.907 18.135 1.00 91.69 100 LYS A C 1
ATOM 776 O O . LYS A 1 100 ? -8.154 6.942 17.825 1.00 91.69 100 LYS A O 1
ATOM 781 N N . GLY A 1 101 ? -9.363 8.739 17.229 1.00 90.50 101 GLY A N 1
ATOM 782 C CA . GLY A 1 101 ? -9.029 8.685 15.802 1.00 90.50 101 GLY A CA 1
ATOM 783 C C . GLY A 1 101 ? -7.574 9.082 15.527 1.00 90.50 101 GLY A C 1
ATOM 784 O O . GLY A 1 101 ? -6.981 9.831 16.302 1.00 90.50 101 GLY A O 1
ATOM 785 N N . TRP A 1 102 ? -7.020 8.618 14.402 1.00 91.44 102 TRP A N 1
ATOM 786 C CA . TRP A 1 102 ? -5.663 8.967 13.942 1.00 91.44 102 TRP A CA 1
ATOM 787 C C . TRP A 1 102 ? -4.554 8.640 14.950 1.00 91.44 102 TRP A C 1
ATOM 789 O O . TRP A 1 102 ? -3.636 9.429 15.181 1.00 91.44 102 TRP A O 1
ATOM 799 N N . ASP A 1 103 ? -4.655 7.481 15.597 1.00 94.06 103 ASP A N 1
ATOM 800 C CA . ASP A 1 103 ? -3.808 7.152 16.743 1.00 94.06 103 ASP A CA 1
ATOM 801 C C . ASP A 1 103 ? -2.944 5.916 16.503 1.00 94.06 103 ASP A C 1
ATOM 803 O O . ASP A 1 103 ? -1.782 5.901 16.912 1.00 94.06 103 ASP A O 1
ATOM 807 N N . GLN A 1 104 ? -3.466 4.915 15.792 1.00 95.75 104 GLN A N 1
ATOM 808 C CA . GLN A 1 104 ? -2.763 3.663 15.531 1.00 95.75 104 GLN A CA 1
ATOM 809 C C . GLN A 1 104 ? -2.335 3.537 14.071 1.00 95.75 104 GLN A C 1
ATOM 811 O O . GLN A 1 104 ? -3.047 3.955 13.154 1.00 95.75 104 GLN A O 1
ATOM 816 N N . ASN A 1 105 ? -1.156 2.954 13.864 1.00 95.88 105 ASN A N 1
ATOM 817 C CA . ASN A 1 105 ? -0.664 2.568 12.547 1.00 95.88 105 ASN A CA 1
ATOM 818 C C . ASN A 1 105 ? -1.064 1.130 12.179 1.00 95.88 105 ASN A C 1
ATOM 820 O O . ASN A 1 105 ? -1.615 0.391 12.996 1.00 95.88 105 ASN A O 1
ATOM 824 N N . VAL A 1 106 ? -0.789 0.743 10.931 1.00 94.06 106 VAL A N 1
ATOM 825 C CA . VAL A 1 106 ? -1.179 -0.567 10.384 1.00 94.06 106 VAL A CA 1
ATOM 826 C C . VAL A 1 106 ? -0.576 -1.738 11.170 1.00 94.06 106 VAL A C 1
ATOM 828 O O . VAL A 1 106 ? -1.249 -2.739 11.403 1.00 94.06 106 VAL A O 1
ATOM 831 N N . MET A 1 107 ? 0.655 -1.584 11.670 1.00 93.06 107 MET A N 1
ATOM 832 C CA . MET A 1 107 ? 1.335 -2.626 12.444 1.00 93.06 107 MET A CA 1
ATOM 833 C C . MET A 1 107 ? 0.703 -2.806 13.827 1.00 93.06 107 MET A C 1
ATOM 835 O O . MET A 1 107 ? 0.512 -3.929 14.278 1.00 93.06 107 MET A O 1
ATOM 839 N N . GLN A 1 108 ? 0.340 -1.706 14.496 1.00 93.00 108 GLN A N 1
ATOM 840 C CA . GLN A 1 108 ? -0.311 -1.738 15.811 1.00 93.00 108 GLN A CA 1
ATOM 841 C C . GLN A 1 108 ? -1.690 -2.406 15.767 1.00 93.00 108 GLN A C 1
ATOM 843 O O . GLN A 1 108 ? -2.122 -2.975 16.764 1.00 93.00 108 GLN A O 1
ATOM 848 N N . ARG A 1 109 ? -2.365 -2.345 14.614 1.00 92.81 109 ARG A N 1
ATOM 849 C CA . ARG A 1 109 ? -3.648 -3.012 14.360 1.00 92.81 109 ARG A CA 1
ATOM 850 C C . ARG A 1 109 ? -3.503 -4.468 13.917 1.00 92.81 109 ARG A C 1
ATOM 852 O O . ARG A 1 109 ? -4.514 -5.154 13.819 1.00 92.81 109 ARG A O 1
ATOM 859 N N . ASN A 1 110 ? -2.279 -4.924 13.636 1.00 94.31 110 ASN A N 1
ATOM 860 C CA . ASN A 1 110 ? -2.014 -6.198 12.968 1.00 94.31 110 ASN A CA 1
ATOM 861 C C . ASN A 1 110 ? -2.801 -6.336 11.647 1.00 94.31 110 ASN A C 1
ATOM 863 O O . ASN A 1 110 ? -3.446 -7.349 11.383 1.00 94.31 110 ASN A O 1
ATOM 867 N N . TYR A 1 111 ? -2.803 -5.264 10.855 1.00 94.94 11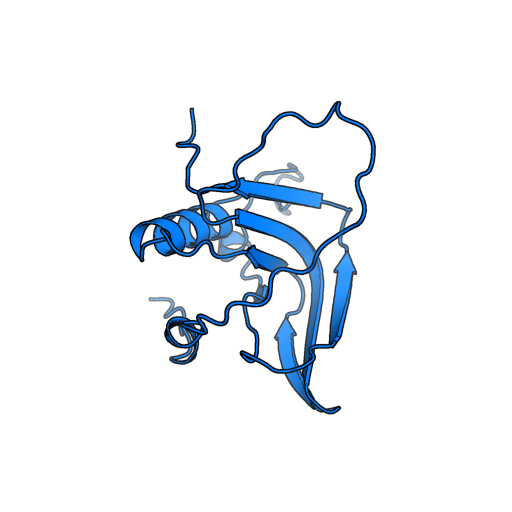1 TYR A N 1
ATOM 868 C CA . TYR A 1 111 ? -3.536 -5.149 9.596 1.00 94.94 111 TYR A CA 1
ATOM 869 C C . TYR A 1 111 ? -2.648 -5.389 8.375 1.00 94.94 111 TYR A C 1
ATOM 871 O O . TYR A 1 111 ? -1.420 -5.351 8.460 1.00 94.94 111 TYR A O 1
ATOM 879 N N . GLY A 1 112 ? -3.289 -5.635 7.231 1.00 93.19 112 GLY A N 1
ATOM 880 C CA . GLY A 1 112 ? -2.604 -5.893 5.968 1.00 93.19 112 GLY A CA 1
ATOM 881 C C . GLY A 1 112 ? -2.080 -4.623 5.298 1.00 93.19 112 GLY A C 1
ATOM 882 O O . GLY A 1 112 ? -2.631 -3.531 5.451 1.00 93.19 112 GLY A O 1
ATOM 883 N N . VAL A 1 113 ? -1.028 -4.771 4.499 1.00 94.31 113 VAL A N 1
ATOM 884 C CA . VAL A 1 113 ? -0.599 -3.757 3.531 1.00 94.31 113 VAL A CA 1
ATOM 885 C C . VAL A 1 113 ? -0.553 -4.431 2.172 1.00 94.31 113 VAL A C 1
ATOM 887 O O . VAL A 1 113 ? 0.212 -5.375 1.989 1.00 94.31 113 VAL A O 1
ATOM 890 N N . LEU A 1 114 ? -1.369 -3.955 1.234 1.00 91.25 114 LEU A N 1
ATOM 891 C CA . LEU A 1 114 ? -1.342 -4.405 -0.150 1.00 91.25 114 LEU A CA 1
ATOM 892 C C . LEU A 1 114 ? -0.550 -3.388 -0.964 1.00 91.25 114 LEU A C 1
ATOM 894 O O . LEU A 1 114 ? -1.014 -2.280 -1.245 1.00 91.25 114 LEU A O 1
ATOM 898 N N . LEU A 1 115 ? 0.671 -3.789 -1.293 1.00 85.94 115 LEU A N 1
ATOM 899 C CA . LEU A 1 115 ? 1.604 -3.100 -2.172 1.00 85.94 115 LEU A CA 1
ATOM 900 C C . LEU A 1 115 ? 2.218 -4.194 -3.045 1.00 85.94 115 LEU A C 1
ATOM 902 O O . LEU A 1 115 ? 3.292 -4.709 -2.755 1.00 85.94 115 LEU A O 1
ATOM 906 N N . ASP A 1 116 ? 1.449 -4.633 -4.036 1.00 79.38 116 ASP A N 1
ATOM 907 C CA . ASP A 1 116 ? 1.797 -5.756 -4.901 1.00 79.38 116 ASP A CA 1
ATOM 908 C C . ASP A 1 116 ? 1.262 -5.507 -6.315 1.00 79.38 116 ASP A C 1
ATOM 910 O O . ASP A 1 116 ? 0.289 -4.768 -6.505 1.00 79.38 116 ASP A O 1
ATOM 914 N N . GLY A 1 117 ? 1.909 -6.106 -7.308 1.00 74.06 117 GLY A N 1
ATOM 915 C CA . GLY A 1 117 ? 1.528 -5.974 -8.704 1.00 74.06 117 GLY A CA 1
ATOM 916 C C . GLY A 1 117 ? 2.418 -6.776 -9.646 1.00 74.06 117 GLY A C 1
ATOM 917 O O . GLY A 1 117 ? 3.596 -7.011 -9.385 1.00 74.06 117 GLY A O 1
ATOM 918 N N . VAL A 1 118 ? 1.849 -7.172 -10.784 1.00 76.06 118 VAL A N 1
ATOM 919 C CA . VAL A 1 118 ? 2.570 -7.881 -11.843 1.00 76.06 118 VAL A CA 1
ATOM 920 C C . VAL A 1 118 ? 2.991 -6.881 -12.911 1.00 76.06 118 VAL A C 1
ATOM 922 O O . VAL A 1 118 ? 2.158 -6.255 -13.572 1.00 76.06 118 VAL A O 1
ATOM 925 N N . PHE A 1 119 ? 4.302 -6.723 -13.082 1.00 78.31 119 PHE A N 1
ATOM 926 C CA . PHE A 1 119 ? 4.855 -5.793 -14.056 1.00 78.31 119 PHE A CA 1
ATOM 927 C C . PHE A 1 119 ? 4.421 -6.150 -15.488 1.00 78.31 119 PHE A C 1
ATOM 929 O O . PHE A 1 119 ? 4.533 -7.296 -15.917 1.00 78.31 119 PHE A O 1
ATOM 936 N N . GLY A 1 120 ? 3.938 -5.155 -16.238 1.00 75.81 120 GLY A N 1
ATOM 937 C CA . GLY A 1 120 ? 3.519 -5.322 -17.633 1.00 75.81 120 GLY A CA 1
ATOM 938 C C . GLY A 1 120 ? 2.179 -6.041 -17.836 1.00 75.81 120 GLY A C 1
ATOM 939 O O . GLY A 1 120 ? 1.757 -6.190 -18.980 1.00 75.81 120 GLY A O 1
ATOM 940 N N . ALA A 1 121 ? 1.497 -6.454 -16.764 1.00 81.31 121 ALA A N 1
ATOM 941 C CA . ALA A 1 121 ? 0.189 -7.095 -16.840 1.00 81.31 121 ALA A CA 1
ATOM 942 C C . ALA A 1 121 ? -0.957 -6.102 -16.593 1.00 81.31 121 ALA A C 1
ATOM 944 O O . ALA A 1 121 ? -0.826 -5.141 -15.830 1.00 81.31 121 ALA A O 1
ATOM 945 N N . MET A 1 122 ? -2.113 -6.365 -17.209 1.00 84.44 122 MET A N 1
ATOM 946 C CA . MET A 1 122 ? -3.355 -5.682 -16.850 1.00 84.44 122 MET A CA 1
ATOM 947 C C . MET A 1 122 ? -3.858 -6.230 -15.518 1.00 84.44 122 MET A C 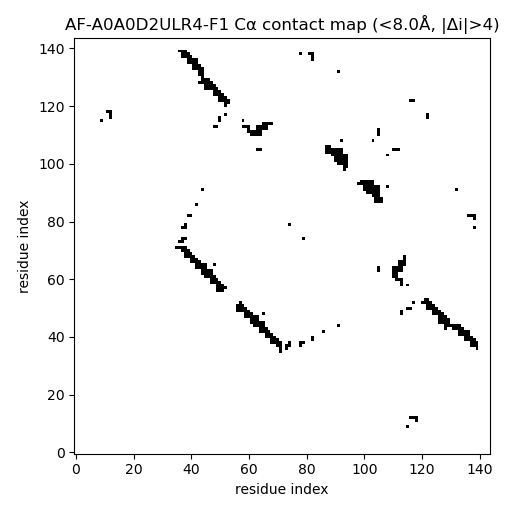1
ATOM 949 O O . MET A 1 122 ? -4.158 -7.415 -15.394 1.00 84.44 122 MET A O 1
ATOM 953 N N . MET A 1 123 ? -3.958 -5.347 -14.530 1.00 89.44 123 MET A N 1
ATOM 954 C CA . MET A 1 123 ? -4.420 -5.678 -13.188 1.00 89.44 123 MET A CA 1
ATOM 955 C C . MET A 1 123 ? -5.804 -5.094 -12.944 1.00 89.44 123 MET A C 1
ATOM 957 O O . MET A 1 123 ? -6.064 -3.925 -13.245 1.00 89.44 123 MET A O 1
ATOM 961 N N . LYS A 1 124 ? -6.676 -5.893 -12.335 1.00 89.06 124 LYS A N 1
ATOM 962 C CA . LYS A 1 124 ? -7.948 -5.430 -11.790 1.00 89.06 124 LYS A CA 1
ATOM 963 C C . LYS A 1 124 ? -7.824 -5.343 -10.275 1.00 89.06 124 LYS A C 1
ATOM 965 O O . LYS A 1 124 ? -7.642 -6.351 -9.600 1.00 89.06 124 LYS A O 1
ATOM 970 N N . VAL A 1 125 ? -7.920 -4.124 -9.751 1.00 89.75 125 VAL A N 1
ATOM 971 C CA . VAL A 1 125 ? -7.863 -3.851 -8.311 1.00 89.75 125 VAL A CA 1
ATOM 972 C C . VAL A 1 125 ? -9.284 -3.694 -7.785 1.00 89.75 125 VAL A C 1
ATOM 974 O O . VAL A 1 125 ? -10.019 -2.818 -8.241 1.00 89.75 125 VAL A O 1
ATOM 977 N N . SER A 1 126 ? -9.666 -4.535 -6.828 1.00 91.06 126 SER A N 1
ATOM 978 C CA . SER A 1 126 ? -10.929 -4.409 -6.097 1.00 91.06 126 SER A CA 1
ATOM 979 C C . SER A 1 126 ? -10.631 -3.919 -4.688 1.00 91.06 126 SER A C 1
ATOM 981 O O . SER A 1 126 ? -9.712 -4.420 -4.050 1.00 91.06 126 SER A O 1
ATOM 983 N N . LEU A 1 127 ? -11.382 -2.939 -4.191 1.00 93.19 127 LEU A N 1
ATOM 984 C CA . LEU A 1 127 ? -11.191 -2.412 -2.841 1.00 93.19 127 LEU A CA 1
ATOM 985 C C . LEU A 1 127 ? -12.511 -1.945 -2.234 1.00 93.19 127 LEU A C 1
ATOM 987 O O . LEU A 1 127 ? -13.386 -1.433 -2.934 1.00 93.19 127 LEU A O 1
ATOM 991 N N . VAL A 1 128 ? -12.616 -2.074 -0.917 1.00 91.69 128 VAL A N 1
ATOM 992 C CA . VAL A 1 128 ? -13.699 -1.500 -0.118 1.00 91.69 128 VAL A CA 1
ATOM 993 C C . VAL A 1 128 ? -13.084 -0.449 0.794 1.00 91.69 128 VAL A C 1
ATOM 995 O O . VAL A 1 128 ? -12.314 -0.776 1.694 1.00 91.69 128 VAL A O 1
ATOM 998 N N . ASN A 1 129 ? -13.396 0.824 0.554 1.00 86.50 129 ASN A N 1
ATOM 999 C CA . ASN A 1 129 ? -12.885 1.914 1.383 1.00 86.50 129 ASN A CA 1
ATOM 1000 C C . ASN A 1 129 ? -13.500 1.863 2.787 1.00 86.50 129 ASN A C 1
ATOM 1002 O O . ASN A 1 129 ? -14.714 1.737 2.929 1.00 86.50 129 ASN A O 1
ATOM 1006 N N . ASP A 1 130 ? -12.668 2.050 3.810 1.00 83.06 130 ASP A N 1
ATOM 1007 C CA . ASP A 1 130 ? -13.111 2.278 5.187 1.00 83.06 130 ASP A CA 1
ATOM 1008 C C . ASP A 1 130 ? -12.929 3.766 5.518 1.00 83.06 130 ASP A C 1
ATOM 1010 O O . ASP A 1 130 ? -11.820 4.208 5.833 1.00 83.06 130 ASP A O 1
ATOM 1014 N N . GLY A 1 131 ? -13.993 4.567 5.416 1.00 77.81 131 GLY A N 1
ATOM 1015 C CA . GLY A 1 131 ? -13.934 6.008 5.677 1.00 77.81 131 GLY A CA 1
ATOM 1016 C C . GLY A 1 131 ? -14.704 6.847 4.660 1.00 77.81 131 GLY A C 1
ATOM 1017 O O . GLY A 1 131 ? -15.930 6.884 4.754 1.00 77.81 131 GLY A O 1
ATOM 1018 N N . PRO A 1 132 ? -14.043 7.570 3.728 1.00 71.75 132 PRO A N 1
ATOM 1019 C CA . PRO A 1 132 ? -12.735 7.304 3.099 1.00 71.75 132 PRO A CA 1
ATOM 1020 C C . PRO A 1 132 ? -11.550 8.132 3.641 1.00 71.75 132 PRO A C 1
ATOM 1022 O O . PRO A 1 132 ? -11.656 9.338 3.850 1.00 71.75 132 PRO A O 1
ATOM 1025 N N . VAL A 1 133 ? -10.381 7.496 3.785 1.00 87.56 133 VAL A N 1
ATOM 1026 C CA . VAL A 1 133 ? -9.095 8.158 4.086 1.00 87.56 133 VAL A CA 1
ATOM 1027 C C . VAL A 1 133 ? -8.117 7.888 2.947 1.00 87.56 133 VAL A C 1
ATOM 1029 O O . VAL A 1 133 ? -7.845 6.734 2.623 1.00 87.56 133 VAL A O 1
ATOM 1032 N N . THR A 1 134 ? -7.588 8.946 2.328 1.00 89.31 134 THR A N 1
ATOM 1033 C CA . THR A 1 134 ? -6.592 8.862 1.247 1.00 89.31 134 THR A CA 1
ATOM 1034 C C . THR A 1 134 ? -5.480 9.880 1.480 1.00 89.31 134 THR A C 1
ATOM 1036 O O . THR A 1 134 ? -5.751 11.064 1.659 1.00 89.31 134 THR A O 1
ATOM 1039 N N . MET A 1 135 ? -4.231 9.414 1.471 1.00 89.56 135 MET A N 1
ATOM 1040 C CA . MET A 1 135 ? -3.030 10.218 1.699 1.00 89.56 135 MET A CA 1
ATOM 1041 C C . MET A 1 135 ? -2.102 10.121 0.492 1.00 89.56 135 MET A C 1
ATOM 1043 O O . MET A 1 135 ? -1.893 9.034 -0.040 1.00 89.56 135 MET A O 1
ATOM 1047 N N . GLN A 1 136 ? -1.507 11.241 0.086 1.00 88.62 136 GLN A N 1
ATOM 1048 C CA . GLN A 1 136 ? -0.466 11.257 -0.938 1.00 88.62 136 GLN A CA 1
ATOM 1049 C C . GLN A 1 136 ? 0.903 11.454 -0.283 1.00 88.62 136 GLN A C 1
ATOM 1051 O O . GLN A 1 136 ? 1.095 12.377 0.508 1.00 88.62 136 GLN A O 1
ATOM 1056 N N . LEU A 1 137 ? 1.851 10.595 -0.641 1.00 87.62 137 LEU A N 1
ATOM 1057 C CA . LEU A 1 137 ? 3.254 10.677 -0.259 1.00 87.62 137 LEU A CA 1
ATOM 1058 C C . LEU A 1 137 ? 4.099 11.005 -1.492 1.00 87.62 137 LEU A C 1
ATOM 1060 O O . LEU A 1 137 ? 3.786 10.563 -2.597 1.00 87.62 137 LEU A O 1
ATOM 1064 N N . ASP A 1 138 ? 5.169 11.764 -1.285 1.00 86.88 138 ASP A N 1
ATOM 1065 C CA . ASP A 1 138 ? 6.179 12.090 -2.292 1.00 86.88 138 ASP A CA 1
ATOM 1066 C C . ASP A 1 138 ? 7.558 11.959 -1.628 1.00 86.88 138 ASP A C 1
ATOM 1068 O O . ASP A 1 138 ? 7.765 12.517 -0.544 1.00 86.88 138 ASP A O 1
ATOM 1072 N N . SER A 1 139 ? 8.475 11.194 -2.227 1.00 83.88 139 SER A N 1
ATOM 1073 C CA . SER A 1 139 ? 9.812 10.977 -1.662 1.00 83.88 139 SER A CA 1
ATOM 1074 C C . SER A 1 139 ? 10.706 12.219 -1.760 1.00 83.88 139 SER A C 1
ATOM 1076 O O . SER A 1 139 ? 11.569 12.410 -0.905 1.00 83.88 139 SER A O 1
ATOM 1078 N N . SER A 1 140 ? 10.444 13.134 -2.707 1.00 76.62 140 SER A N 1
ATOM 1079 C CA . SER A 1 140 ? 11.207 14.390 -2.845 1.00 76.62 140 SER A CA 1
ATOM 1080 C C . SER A 1 140 ? 10.899 15.425 -1.765 1.00 76.62 140 SER A C 1
ATOM 1082 O O . SER A 1 140 ? 11.638 16.401 -1.623 1.00 76.62 140 SER A O 1
ATOM 1084 N N . GLN A 1 141 ? 9.803 15.259 -1.020 1.00 64.06 141 GLN A N 1
ATOM 1085 C CA . GLN A 1 141 ? 9.438 16.166 0.061 1.00 64.06 141 GLN A CA 1
ATOM 1086 C C . GLN A 1 141 ? 9.834 15.532 1.397 1.00 64.06 141 GLN A C 1
ATOM 1088 O O . GLN A 1 141 ? 9.074 14.714 1.931 1.00 64.06 141 GLN A O 1
ATOM 1093 N N . PRO A 1 142 ? 10.999 15.894 1.975 1.00 50.34 142 PRO A N 1
ATOM 1094 C CA . PRO A 1 142 ? 11.293 15.512 3.345 1.00 50.34 142 PRO A CA 1
ATOM 1095 C C . PRO A 1 142 ? 10.206 16.091 4.255 1.00 50.34 142 PRO A C 1
ATOM 1097 O O . PRO A 1 142 ? 9.755 17.225 4.072 1.00 50.34 142 PRO A O 1
ATOM 1100 N N . SER A 1 143 ? 9.749 15.296 5.226 1.00 43.56 143 SER A N 1
ATOM 1101 C CA . SER A 1 143 ? 8.785 15.782 6.212 1.00 43.56 143 SER A CA 1
ATOM 1102 C C . SER A 1 143 ? 9.371 16.976 6.955 1.00 43.56 143 SER A C 1
ATOM 1104 O O . SER A 1 143 ? 10.441 16.837 7.547 1.00 43.56 143 SER A O 1
ATOM 1106 N N . LYS A 1 144 ? 8.660 18.107 6.897 1.00 38.69 144 LYS A N 1
ATOM 1107 C CA . LYS A 1 144 ? 8.846 19.235 7.814 1.00 38.69 144 LYS A CA 1
ATOM 1108 C C . LYS A 1 144 ? 8.774 18.780 9.268 1.00 38.69 144 LYS A C 1
ATOM 1110 O O . LYS A 1 144 ? 8.012 17.820 9.537 1.00 38.69 144 LYS A O 1
#

Foldseek 3Di:
DDDPCPDPCVPVPDDDDDDDPPPDPDDDPDDDPPPQPFKKKKKKFFQKKFKDFPNDTPDIWGGAIEIDMDGDPPYDVVRVVVVVVCQQPFQQQADPVVRRGRHDHCVRVVGDYDDDDDPPTDMDMDTHGDPTDIDMDTSVDDDD

InterPro domains:
  IPR003732 D-aminoacyl-tRNA deacylase DTD [PF02580] (40-115)
  IPR003732 D-aminoacyl-tRNA deacylase DTD [PF02580] (116-138)
  IPR003732 D-aminoacyl-tRNA deacylase DTD [PTHR10472] (39-115)
  IPR023509 D-aminoacyl-tRNA deacylase-like superfamily [G3DSA:3.50.80.10] (39-114)
  IPR023509 D-aminoacyl-tRNA deacylase-like superfamily [G3DSA:3.50.80.10] (115-143)
  IPR023509 D-aminoacyl-tRNA deacylase-like superfamily [SSF69500] (38-139)

Organism: Gossypium raimondii (NCBI:txid29730)